Protein AF-A0A6P2LE65-F1 (afdb_monomer)

Mean predicted aligned error: 14.17 Å

Sequence (118 aa):
MSMKKIGLSVAIMAASCIGWAAPPGDGLVKSCLKAQSVSPSIAIQDINTHEVSQESDYADGFNASYVVKHEGADVGYAEGKSTQALIYAGKLYRLSAAIPVGNNGGIKPPAFNPALAE

Organism: Burkholderia lata (strain ATCC 17760 / DSM 23089 / LMG 22485 / NCIMB 9086 / R18194 / 383) (NCBI:txid482957)

Secondary structure (DSSP, 8-state):
---------------------PPPPHHHHHHHHS---SSTT----PPP-SS-EEEEEEETTEEEEEEEEETTEEEEEEE-SS-EEEEETTEEEEGGG---SS--TTPPPPPP-GGGG-

Radius of gyration: 25.5 Å; Cα contacts (8 Å, |Δi|>4): 114; chains: 1; bounding box: 57×54×73 Å

Structure (mmCIF, N/CA/C/O backbone):
data_AF-A0A6P2LE65-F1
#
_entry.id   AF-A0A6P2LE65-F1
#
loop_
_atom_site.group_PDB
_atom_site.id
_atom_site.type_symbol
_atom_site.label_atom_id
_atom_site.label_alt_id
_atom_site.label_comp_id
_atom_site.label_asym_id
_atom_site.label_entity_id
_atom_site.label_seq_id
_atom_site.pdbx_PDB_ins_code
_atom_site.Cartn_x
_atom_site.Cartn_y
_atom_site.Cartn_z
_atom_site.occupancy
_atom_site.B_iso_or_equiv
_atom_site.auth_seq_id
_atom_site.auth_comp_id
_atom_site.auth_asym_id
_atom_site.auth_atom_id
_atom_site.pdbx_PDB_model_num
ATOM 1 N N . MET A 1 1 ? -43.044 44.788 59.178 1.00 39.47 1 MET A N 1
ATOM 2 C CA . MET A 1 1 ? -41.641 45.185 58.927 1.00 39.47 1 MET A CA 1
ATOM 3 C C . MET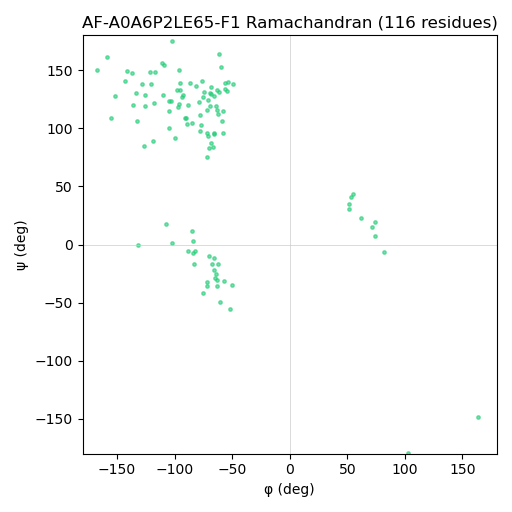 A 1 1 ? -41.121 44.310 57.795 1.00 39.47 1 MET A C 1
ATOM 5 O O . MET A 1 1 ? -41.197 43.096 57.901 1.00 39.47 1 MET A O 1
ATOM 9 N N . SER A 1 2 ? -40.790 44.924 56.659 1.00 35.47 2 SER A N 1
ATOM 10 C CA . SER A 1 2 ? -40.637 44.264 55.355 1.00 35.47 2 SER A CA 1
ATOM 11 C C . SER A 1 2 ? -39.292 43.534 55.240 1.00 35.47 2 SER A C 1
ATOM 13 O O . SER A 1 2 ? -38.246 44.162 55.398 1.00 35.47 2 SER A O 1
ATOM 15 N N . MET A 1 3 ? -39.300 42.223 54.971 1.00 34.38 3 MET A N 1
ATOM 16 C CA . MET A 1 3 ? -38.085 41.461 54.655 1.00 34.38 3 MET A CA 1
ATOM 17 C C . MET A 1 3 ? -37.681 41.737 53.203 1.00 34.38 3 MET A C 1
ATOM 19 O O . MET A 1 3 ? -38.367 41.364 52.251 1.00 34.38 3 MET A O 1
ATOM 23 N N . LYS A 1 4 ? -36.559 42.440 53.049 1.00 40.72 4 LYS A N 1
ATOM 24 C CA . LYS A 1 4 ? -35.956 42.829 51.773 1.00 40.72 4 LYS A CA 1
ATOM 25 C C . LYS A 1 4 ? -35.360 41.579 51.109 1.00 40.72 4 LYS A C 1
ATOM 27 O O . LYS A 1 4 ? -34.448 40.966 51.654 1.00 40.72 4 LYS A O 1
ATOM 32 N N . LYS A 1 5 ? -35.901 41.183 49.953 1.00 49.62 5 LYS A N 1
ATOM 33 C CA . LYS A 1 5 ? -35.394 40.078 49.122 1.00 49.62 5 LYS A CA 1
ATOM 34 C C . LYS A 1 5 ? -33.987 40.425 48.625 1.00 49.62 5 LYS A C 1
ATOM 36 O O . LYS A 1 5 ? -33.832 41.376 47.866 1.00 49.62 5 LYS A O 1
ATOM 41 N N . ILE A 1 6 ? -32.983 39.655 49.036 1.00 53.16 6 ILE A N 1
ATOM 42 C CA . ILE A 1 6 ? -31.634 39.705 48.462 1.00 53.16 6 ILE A CA 1
ATOM 43 C C . ILE A 1 6 ? -31.549 38.536 47.481 1.00 53.16 6 ILE A C 1
ATOM 45 O O . ILE A 1 6 ? -31.282 37.402 47.866 1.00 53.16 6 ILE A O 1
ATOM 49 N N . GLY A 1 7 ? -31.876 38.802 46.216 1.00 47.69 7 GLY A N 1
ATOM 50 C CA . GLY A 1 7 ? -31.603 37.877 45.121 1.00 47.69 7 GLY A CA 1
ATOM 51 C C . GLY A 1 7 ? -30.123 37.973 44.776 1.00 47.69 7 GLY A C 1
ATOM 52 O O . GLY A 1 7 ? -29.702 38.956 44.172 1.00 47.69 7 GLY A O 1
ATOM 53 N N . LEU A 1 8 ? -29.332 36.995 45.214 1.00 48.78 8 LEU A N 1
ATOM 54 C CA . LEU A 1 8 ? -27.914 36.916 44.887 1.00 48.78 8 LEU A CA 1
ATOM 55 C C . LEU A 1 8 ? -27.759 36.216 43.531 1.00 48.78 8 LEU A C 1
ATOM 57 O O . LEU A 1 8 ? -27.929 35.004 43.413 1.00 48.78 8 LEU A O 1
ATOM 61 N N . SER A 1 9 ? -27.472 37.010 42.506 1.00 53.00 9 SER A N 1
ATOM 62 C CA . SER A 1 9 ? -27.095 36.562 41.170 1.00 53.00 9 SER A CA 1
ATOM 63 C C . SER A 1 9 ? -25.769 35.803 41.215 1.00 53.00 9 SER A C 1
ATOM 65 O O . SER A 1 9 ? -24.741 36.384 41.553 1.00 53.00 9 SER A O 1
ATOM 67 N N . VAL A 1 10 ? -25.767 34.532 40.811 1.00 53.41 10 VAL A N 1
ATOM 68 C CA . VAL A 1 10 ? -24.543 33.804 40.450 1.00 53.41 10 VAL A CA 1
ATOM 69 C C . VAL A 1 10 ? -24.754 33.223 39.056 1.00 53.41 10 VAL A C 1
ATOM 71 O O . VAL A 1 10 ? -25.203 32.095 38.881 1.00 53.41 10 VAL A O 1
ATOM 74 N N . ALA A 1 11 ? -24.481 34.044 38.042 1.00 52.97 11 ALA A N 1
ATOM 75 C CA . ALA A 1 11 ? -24.320 33.575 36.675 1.00 52.97 11 ALA A CA 1
ATOM 76 C C . ALA A 1 11 ? -22.924 32.948 36.571 1.00 52.97 11 ALA A C 1
ATOM 78 O O . ALA A 1 11 ? -21.922 33.652 36.453 1.00 52.97 11 ALA A O 1
ATOM 79 N N . ILE A 1 12 ? -22.852 31.622 36.680 1.00 57.75 12 ILE A N 1
ATOM 80 C CA . ILE A 1 12 ? -21.628 30.865 36.416 1.00 57.75 12 ILE A CA 1
ATOM 81 C C . ILE A 1 12 ? -21.419 30.897 34.900 1.00 57.75 12 ILE A C 1
ATOM 83 O O . ILE A 1 12 ? -22.019 30.119 34.162 1.00 57.75 12 ILE A O 1
ATOM 87 N N . MET A 1 13 ? -20.596 31.832 34.422 1.00 52.56 13 MET A N 1
ATOM 88 C CA . MET A 1 13 ? -20.035 31.757 33.076 1.00 52.56 13 MET A CA 1
ATOM 89 C C . MET A 1 13 ? -19.111 30.538 33.025 1.00 52.56 13 MET A C 1
ATOM 91 O O . MET A 1 13 ? -17.949 30.604 33.421 1.00 52.56 13 MET A O 1
ATOM 95 N N . ALA A 1 14 ? -19.632 29.412 32.543 1.00 54.19 14 ALA A N 1
ATOM 96 C CA . ALA A 1 14 ? -18.810 28.317 32.059 1.00 54.19 14 ALA A CA 1
ATOM 97 C C . ALA A 1 14 ? -18.158 28.775 30.747 1.00 54.19 14 ALA A C 1
ATOM 99 O O . ALA A 1 14 ? -18.669 28.521 29.658 1.00 54.19 14 ALA A O 1
ATOM 100 N N . ALA A 1 15 ? -17.045 29.502 30.850 1.00 56.44 15 ALA A N 1
ATOM 101 C CA . ALA A 1 15 ? -16.137 29.688 29.732 1.00 56.44 15 ALA A CA 1
ATOM 102 C C . ALA A 1 15 ? -15.496 28.324 29.453 1.00 56.44 15 ALA A C 1
ATOM 104 O O . ALA A 1 15 ? -14.468 27.966 30.023 1.00 56.44 15 ALA A O 1
ATOM 105 N N . SER A 1 16 ? -16.161 27.512 28.635 1.00 52.16 16 SER A N 1
ATOM 106 C CA . SER A 1 16 ? -15.576 26.308 28.069 1.00 52.16 16 SER A CA 1
ATOM 107 C C . SER A 1 16 ? -14.343 26.731 27.281 1.00 52.16 16 SER A C 1
ATOM 109 O O . SER A 1 16 ? -14.462 27.339 26.216 1.00 52.16 16 SER A O 1
ATOM 111 N N . CYS A 1 17 ? -13.162 26.447 27.829 1.00 49.00 17 CYS A N 1
ATOM 112 C CA . CYS A 1 17 ? -11.900 26.544 27.122 1.00 49.00 17 CYS A CA 1
ATOM 113 C C . CYS A 1 17 ? -11.983 25.629 25.900 1.00 49.00 17 CYS A C 1
ATOM 115 O O . CYS A 1 17 ? -11.736 24.428 25.994 1.00 49.00 17 CYS A O 1
ATOM 117 N N . ILE A 1 18 ? -12.330 26.195 24.745 1.00 54.34 18 ILE A N 1
ATOM 118 C CA . ILE A 1 18 ? -12.034 25.585 23.453 1.00 54.34 18 ILE A CA 1
ATOM 119 C C . ILE A 1 18 ? -10.523 25.742 23.284 1.00 54.34 18 ILE A C 1
ATOM 121 O O . ILE A 1 18 ? -10.029 26.636 22.606 1.00 54.34 18 ILE A O 1
ATOM 125 N N . GLY A 1 19 ? -9.772 24.919 24.012 1.00 54.91 19 GLY A N 1
ATOM 126 C CA . GLY A 1 19 ? -8.365 24.717 23.746 1.00 54.91 19 GLY A CA 1
ATOM 127 C C . GLY A 1 19 ? -8.292 23.933 22.452 1.00 54.91 19 GLY A C 1
ATOM 128 O O . GLY A 1 19 ? -8.404 22.709 22.468 1.00 54.91 19 GLY A O 1
ATOM 129 N N . TRP A 1 20 ? -8.159 24.623 21.322 1.00 54.69 20 TRP A N 1
ATOM 130 C CA . TRP A 1 20 ? -7.677 23.948 20.129 1.00 54.69 20 TRP A CA 1
ATOM 131 C C . TRP A 1 20 ? -6.272 23.455 20.450 1.00 54.69 20 TRP A C 1
ATOM 133 O O . TRP A 1 20 ? -5.361 24.253 20.669 1.00 54.69 20 TRP A O 1
ATOM 143 N N . ALA A 1 21 ? -6.115 22.135 20.536 1.00 60.88 21 ALA A N 1
ATOM 144 C CA . ALA A 1 21 ? -4.797 21.537 20.524 1.00 60.88 21 ALA A CA 1
ATOM 145 C C . ALA A 1 21 ? -4.139 21.990 19.220 1.00 60.88 21 ALA A C 1
ATOM 147 O O . ALA A 1 21 ? -4.642 21.694 18.134 1.00 60.88 21 ALA A O 1
ATOM 148 N N . ALA A 1 22 ? -3.066 22.774 19.337 1.00 66.75 22 ALA A N 1
ATOM 149 C CA . ALA A 1 22 ? -2.263 23.115 18.180 1.00 66.75 22 ALA A CA 1
ATOM 150 C C . ALA A 1 22 ? -1.849 21.801 17.496 1.00 66.75 22 ALA A C 1
ATOM 152 O O . ALA A 1 22 ? -1.540 20.832 18.204 1.00 66.75 22 ALA A O 1
ATOM 153 N N . PRO A 1 23 ? -1.860 21.740 16.153 1.00 59.19 23 PRO A N 1
ATOM 154 C CA . PRO A 1 23 ? -1.310 20.596 15.450 1.00 59.19 23 PRO A CA 1
ATOM 155 C C . PRO A 1 23 ? 0.091 20.307 16.005 1.00 59.19 23 PRO A C 1
ATOM 157 O O . PRO A 1 23 ? 0.835 21.258 16.279 1.00 59.19 23 PRO A O 1
ATOM 160 N N . PRO A 1 24 ? 0.452 19.033 16.229 1.00 62.25 24 PRO A N 1
ATOM 161 C CA . PRO A 1 24 ? 1.798 18.704 16.668 1.00 62.25 24 PRO A CA 1
ATOM 162 C C . PRO A 1 24 ? 2.788 19.317 15.677 1.00 62.25 24 PRO A C 1
ATOM 164 O O . PRO A 1 24 ? 2.606 19.200 14.468 1.00 62.25 24 PRO A O 1
ATOM 167 N N . GLY A 1 25 ? 3.808 20.011 16.187 1.00 68.25 25 GLY A N 1
ATOM 168 C CA . GLY A 1 25 ? 4.802 20.639 15.320 1.00 68.25 25 GLY A CA 1
ATOM 169 C C . GLY A 1 25 ? 5.514 19.601 14.451 1.00 68.25 25 GLY A C 1
ATOM 170 O O . GLY A 1 25 ? 5.676 18.451 14.868 1.00 68.25 25 GLY A O 1
ATOM 171 N N . ASP A 1 26 ? 5.995 20.015 13.279 1.00 56.94 26 ASP A N 1
ATOM 172 C CA . ASP A 1 26 ? 6.656 19.137 12.303 1.00 56.94 26 ASP A CA 1
ATOM 173 C C . ASP A 1 26 ? 7.766 18.282 12.915 1.00 56.94 26 ASP A C 1
ATOM 175 O O . ASP A 1 26 ? 7.933 17.130 12.539 1.00 56.94 26 ASP A O 1
ATOM 179 N N . GLY A 1 27 ? 8.507 18.803 13.897 1.00 53.91 27 GLY A N 1
ATOM 180 C CA . GLY A 1 27 ? 9.539 18.042 14.605 1.00 53.91 27 GLY A CA 1
ATOM 181 C C . GLY A 1 27 ? 8.995 16.839 15.386 1.00 53.91 27 GLY A C 1
ATOM 182 O O . GLY A 1 27 ? 9.638 15.794 15.413 1.00 53.91 27 GLY A O 1
ATOM 183 N N . LEU A 1 28 ? 7.802 16.951 15.980 1.00 56.28 28 LEU A N 1
ATOM 184 C CA . LEU A 1 28 ? 7.132 15.844 16.671 1.00 56.28 28 LEU A CA 1
ATOM 185 C C . LEU A 1 28 ? 6.534 14.854 15.673 1.00 56.28 28 LEU A C 1
ATOM 187 O O . LEU A 1 28 ? 6.699 13.652 15.847 1.00 56.28 28 LEU A O 1
ATOM 191 N N . VAL A 1 29 ? 5.918 15.350 14.597 1.00 56.41 29 VAL A N 1
ATOM 192 C CA . VAL A 1 29 ? 5.403 14.505 13.509 1.00 56.41 29 VAL A CA 1
ATOM 193 C C . VAL A 1 29 ? 6.548 13.712 12.878 1.00 56.41 29 VAL A C 1
ATOM 195 O O . VAL A 1 29 ? 6.490 12.489 12.824 1.00 56.41 29 VAL A O 1
ATOM 198 N N . LYS A 1 30 ? 7.652 14.375 12.522 1.00 50.19 30 LYS A N 1
ATOM 199 C CA . LYS A 1 30 ? 8.868 13.742 11.997 1.00 50.19 30 LYS A CA 1
ATOM 200 C C . LYS A 1 30 ? 9.559 12.840 13.016 1.00 50.19 30 LYS A C 1
ATOM 202 O O . LYS A 1 30 ? 10.195 11.880 12.614 1.00 50.19 30 LYS A O 1
ATOM 207 N N . SER A 1 31 ? 9.438 13.101 14.319 1.00 50.09 31 SE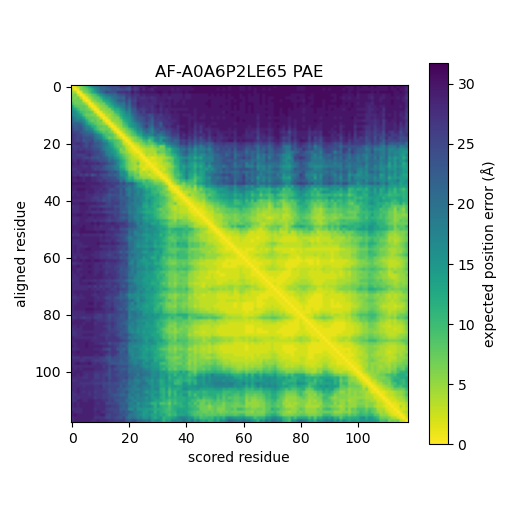R A N 1
ATOM 208 C CA . SER A 1 31 ? 9.939 12.196 15.364 1.00 50.09 31 SER A CA 1
ATOM 209 C C . SER A 1 31 ? 9.089 10.929 15.489 1.00 50.09 31 SER A C 1
ATOM 211 O O . SER A 1 31 ? 9.645 9.868 15.746 1.00 50.09 31 SER A O 1
ATOM 213 N N . CYS A 1 32 ? 7.770 11.016 15.303 1.00 57.59 32 CYS A N 1
ATOM 214 C CA . CYS A 1 32 ? 6.888 9.849 15.215 1.00 57.59 32 CYS A CA 1
ATOM 215 C C . CYS A 1 32 ? 7.071 9.085 13.894 1.00 57.59 32 CYS A C 1
ATOM 217 O O . CYS A 1 32 ? 6.928 7.867 13.871 1.00 57.59 32 CYS A O 1
ATOM 219 N N . LEU A 1 33 ? 7.398 9.795 12.809 1.00 54.41 33 LEU A N 1
ATOM 220 C CA . LEU A 1 33 ? 7.697 9.223 11.493 1.00 54.41 33 LEU A CA 1
ATOM 221 C C . LEU A 1 33 ? 9.146 8.736 11.356 1.00 54.41 33 LEU A C 1
ATOM 223 O O . LEU A 1 33 ? 9.424 7.948 10.458 1.00 54.41 33 LEU A O 1
ATOM 227 N N . LYS A 1 34 ? 10.067 9.164 12.237 1.00 55.84 34 LYS A N 1
ATOM 228 C CA . LYS A 1 34 ? 11.410 8.587 12.390 1.00 55.84 34 LYS A CA 1
ATOM 229 C C . LYS A 1 34 ? 11.223 7.178 12.929 1.00 55.84 34 LYS A C 1
ATOM 231 O O . LYS A 1 34 ? 11.222 6.936 14.133 1.00 55.84 34 LYS A O 1
ATOM 236 N N . ALA A 1 35 ? 10.975 6.279 11.992 1.00 59.03 35 ALA A N 1
ATOM 237 C CA . ALA A 1 35 ? 10.525 4.931 12.219 1.00 59.03 35 ALA A CA 1
ATOM 238 C 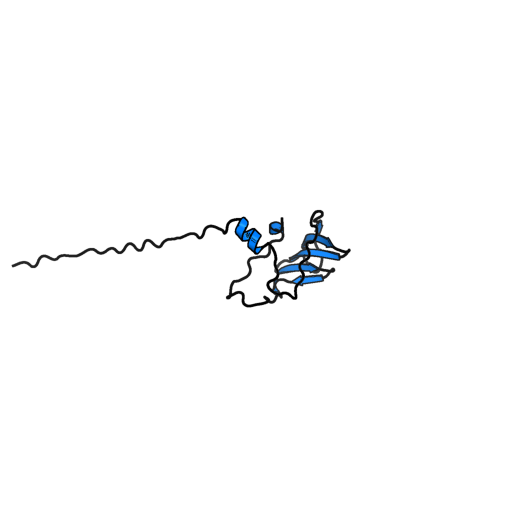C . ALA A 1 35 ? 11.619 4.151 12.952 1.00 59.03 35 ALA A C 1
ATOM 240 O O . ALA A 1 35 ? 12.550 3.615 12.361 1.00 59.03 35 ALA A O 1
ATOM 241 N N . GLN A 1 36 ? 11.520 4.102 14.274 1.00 57.84 36 GLN A N 1
ATOM 242 C CA . GLN A 1 36 ? 12.066 2.990 15.028 1.00 57.84 36 GLN A CA 1
ATOM 243 C C . GLN A 1 36 ? 10.910 2.035 15.264 1.00 57.84 36 GLN A C 1
ATOM 245 O O . GLN A 1 36 ? 9.876 2.415 15.816 1.00 57.84 36 GLN A O 1
ATOM 250 N N . SER A 1 37 ? 11.058 0.800 14.792 1.00 61.84 37 SER A N 1
ATOM 251 C CA . SER A 1 37 ? 10.066 -0.225 15.067 1.00 61.84 37 SER A CA 1
ATOM 252 C C . SER A 1 37 ? 9.980 -0.441 16.576 1.00 61.84 37 SER A C 1
ATOM 254 O O . SER A 1 37 ? 10.989 -0.664 17.242 1.00 61.84 37 SER A O 1
ATOM 256 N N . VAL A 1 38 ? 8.758 -0.446 17.107 1.00 63.72 38 VAL A N 1
ATOM 257 C CA . VAL A 1 38 ? 8.483 -0.843 18.497 1.00 63.72 38 VAL A CA 1
ATOM 258 C C . VAL A 1 38 ? 8.748 -2.332 18.743 1.00 63.72 38 VAL A C 1
ATOM 260 O O . VAL A 1 38 ? 8.875 -2.754 19.889 1.00 63.72 38 VAL A O 1
ATOM 263 N N . SER A 1 39 ? 8.838 -3.133 17.675 1.00 63.66 39 SER A N 1
ATOM 264 C CA . SER A 1 39 ? 9.220 -4.541 17.737 1.00 63.66 39 SER A CA 1
ATOM 265 C C . SER A 1 39 ? 10.668 -4.733 17.274 1.00 63.66 39 SER A C 1
ATOM 267 O O . SER A 1 39 ? 10.967 -4.425 16.115 1.00 63.66 39 SER A O 1
ATOM 269 N N . PRO A 1 40 ? 11.551 -5.329 18.096 1.00 65.38 40 PRO A N 1
ATOM 270 C CA . PRO A 1 40 ? 12.932 -5.618 17.703 1.00 65.38 40 PRO A CA 1
ATOM 271 C C . PRO A 1 40 ? 13.042 -6.656 16.572 1.00 65.38 40 PRO A C 1
ATOM 273 O O . PRO A 1 40 ? 14.115 -6.827 16.006 1.00 65.38 40 PRO A O 1
ATOM 276 N N . SER A 1 41 ? 11.951 -7.350 16.227 1.00 72.00 41 SER A N 1
ATOM 277 C CA . SER A 1 41 ? 11.907 -8.311 15.118 1.00 72.00 41 SER A CA 1
ATOM 278 C C . SER A 1 41 ? 11.654 -7.687 13.741 1.00 72.00 41 SER A C 1
ATOM 280 O O . SER A 1 41 ? 11.700 -8.406 12.745 1.00 72.00 41 SER A O 1
ATOM 282 N N . ILE A 1 42 ? 11.359 -6.387 13.662 1.00 65.88 42 ILE A N 1
ATOM 283 C CA . ILE A 1 42 ? 11.079 -5.703 12.393 1.00 65.88 42 ILE A CA 1
ATOM 284 C C . ILE A 1 42 ? 12.299 -4.865 12.019 1.00 65.88 42 ILE A C 1
ATOM 286 O O . ILE A 1 42 ? 12.639 -3.902 12.709 1.00 65.88 42 ILE A O 1
ATOM 290 N N . ALA A 1 43 ? 12.938 -5.227 10.909 1.00 72.69 43 ALA A N 1
ATOM 291 C CA . ALA A 1 43 ? 13.949 -4.399 10.268 1.00 72.69 43 ALA A CA 1
ATOM 292 C C . ALA A 1 43 ?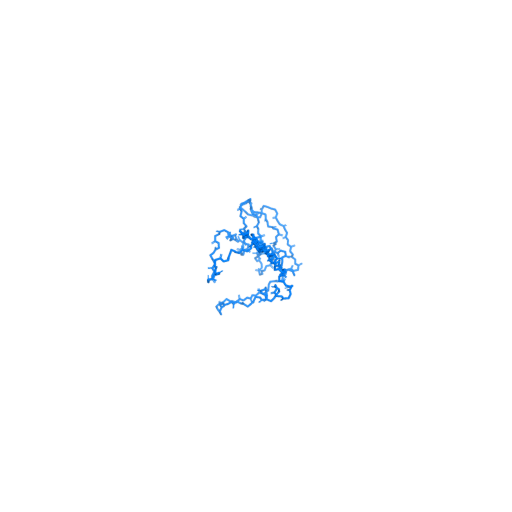 13.268 -3.325 9.410 1.00 72.69 43 ALA A C 1
ATOM 294 O O . ALA A 1 43 ? 12.306 -3.613 8.699 1.00 72.69 43 ALA A O 1
ATOM 295 N N . ILE A 1 44 ? 13.773 -2.094 9.484 1.00 73.31 44 ILE A N 1
ATOM 296 C CA . ILE A 1 44 ? 13.316 -0.973 8.661 1.00 73.31 44 ILE A CA 1
ATOM 297 C C . ILE A 1 44 ? 14.431 -0.652 7.676 1.00 73.31 44 ILE A C 1
ATOM 299 O O . ILE A 1 44 ? 15.586 -0.501 8.075 1.00 73.31 44 ILE A O 1
ATOM 303 N N . GLN A 1 45 ? 14.075 -0.580 6.400 1.00 73.81 45 GLN A N 1
ATOM 304 C CA . GLN A 1 45 ? 14.976 -0.204 5.325 1.00 73.81 45 GLN A CA 1
ATOM 305 C C . GLN A 1 45 ? 14.355 0.957 4.560 1.00 73.81 45 GLN A C 1
ATOM 307 O O . GLN A 1 45 ? 13.202 0.876 4.136 1.00 73.81 45 GLN A O 1
ATOM 312 N N . ASP A 1 46 ? 15.133 2.021 4.386 1.00 77.06 46 ASP A N 1
ATOM 313 C CA . ASP A 1 46 ? 14.716 3.163 3.586 1.00 77.06 46 ASP A CA 1
ATOM 314 C C . ASP A 1 46 ? 14.814 2.810 2.099 1.00 77.06 46 ASP A C 1
ATOM 316 O O . ASP A 1 46 ? 15.853 2.356 1.611 1.00 77.06 46 ASP A O 1
ATOM 320 N N . ILE A 1 47 ? 13.716 3.021 1.375 1.00 76.94 47 ILE A N 1
ATOM 321 C CA . ILE A 1 47 ? 13.662 2.854 -0.076 1.00 76.94 47 ILE A CA 1
ATOM 322 C C . ILE A 1 47 ? 13.893 4.222 -0.709 1.00 76.94 47 ILE A C 1
ATOM 324 O O . ILE A 1 47 ? 13.293 5.212 -0.300 1.00 76.94 47 ILE A O 1
ATOM 328 N N . ASN A 1 48 ? 14.767 4.282 -1.714 1.00 78.00 48 ASN A N 1
ATOM 329 C CA . ASN A 1 48 ? 14.997 5.510 -2.461 1.00 78.00 48 ASN A CA 1
ATOM 330 C C . ASN A 1 48 ? 13.774 5.836 -3.339 1.00 78.00 48 ASN A C 1
ATOM 332 O O . ASN A 1 48 ? 13.367 5.025 -4.168 1.00 78.00 48 ASN A O 1
ATOM 336 N N . THR A 1 49 ? 13.226 7.036 -3.163 1.00 75.81 49 THR A N 1
ATOM 337 C CA . THR A 1 49 ? 12.005 7.524 -3.813 1.00 75.81 49 THR A CA 1
ATOM 338 C C . THR A 1 49 ? 12.255 8.581 -4.896 1.00 75.81 49 THR A C 1
ATOM 340 O O . THR A 1 49 ? 11.333 9.288 -5.278 1.00 75.81 49 THR A O 1
ATOM 343 N N . HIS A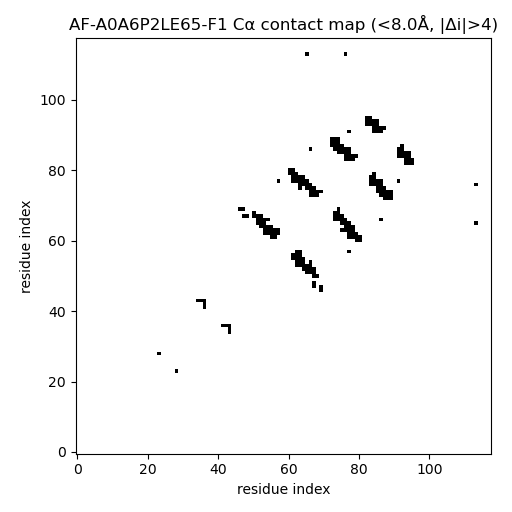 1 50 ? 13.480 8.721 -5.418 1.00 75.50 50 HIS A N 1
ATOM 344 C CA . HIS A 1 50 ? 13.803 9.768 -6.406 1.00 75.50 50 HIS A CA 1
ATOM 345 C C . HIS A 1 50 ? 13.049 9.614 -7.737 1.00 75.50 50 HIS A C 1
ATOM 347 O O . HIS A 1 50 ? 12.835 10.601 -8.436 1.00 75.50 50 HIS A O 1
ATOM 353 N N . GLU A 1 51 ? 12.632 8.396 -8.084 1.00 77.88 51 GLU A N 1
ATOM 354 C CA . GLU A 1 51 ? 11.842 8.110 -9.282 1.00 77.88 51 GLU A CA 1
ATOM 355 C C . GLU A 1 51 ? 10.495 7.512 -8.875 1.00 77.88 51 GLU A C 1
ATOM 357 O O . GLU A 1 51 ? 10.342 6.296 -8.741 1.00 77.88 51 GLU A O 1
ATOM 362 N N . VAL A 1 52 ? 9.517 8.392 -8.650 1.00 84.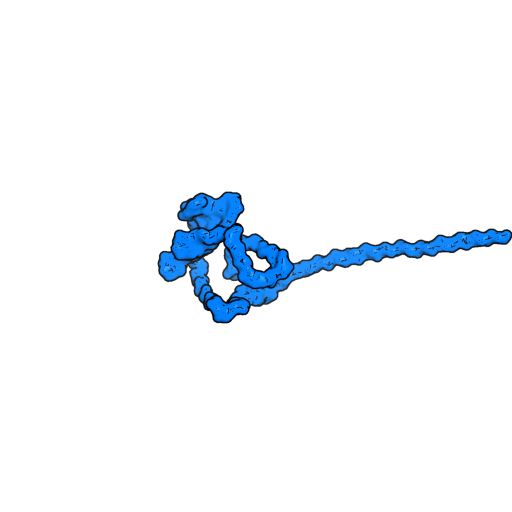62 52 VAL A N 1
ATOM 363 C CA . VAL A 1 52 ? 8.120 8.008 -8.424 1.00 84.62 52 VAL A CA 1
ATOM 364 C C . VAL A 1 52 ? 7.379 8.024 -9.752 1.00 84.62 52 VAL A C 1
ATOM 366 O O . VAL A 1 52 ? 7.384 9.020 -10.476 1.00 84.62 52 VAL A O 1
ATOM 369 N N . SER A 1 53 ? 6.700 6.926 -10.051 1.00 87.12 53 SER A N 1
ATOM 370 C CA . SER A 1 53 ? 5.812 6.795 -11.203 1.00 87.12 53 SER A CA 1
ATOM 371 C C . SER A 1 53 ? 4.352 6.696 -10.764 1.00 87.12 53 SER A C 1
ATOM 373 O O . SER A 1 53 ? 4.045 6.327 -9.627 1.00 87.12 53 SER A O 1
ATOM 375 N N . GLN A 1 54 ? 3.454 7.070 -11.674 1.00 91.38 54 GLN A N 1
ATOM 376 C CA . GLN A 1 54 ? 2.011 6.916 -11.523 1.00 91.38 54 GLN A CA 1
ATOM 377 C C . GLN A 1 54 ? 1.495 6.041 -12.660 1.00 91.38 54 GLN A C 1
ATOM 379 O O . GLN A 1 54 ? 1.902 6.215 -13.809 1.00 91.38 54 GLN A O 1
ATOM 384 N N . GLU A 1 55 ? 0.583 5.132 -12.343 1.00 91.38 55 GLU A N 1
ATOM 385 C CA . GLU A 1 55 ? 0.031 4.174 -13.291 1.00 91.38 55 GLU A CA 1
ATOM 386 C C . GLU A 1 55 ? -1.485 4.061 -13.119 1.00 91.38 55 GLU A C 1
ATOM 388 O O . GLU A 1 55 ? -2.001 3.712 -12.056 1.00 91.38 55 GLU A O 1
ATOM 393 N N . SER A 1 56 ? -2.223 4.380 -14.179 1.00 91.38 56 SER A N 1
ATOM 394 C CA . SER A 1 56 ? -3.663 4.131 -14.243 1.00 91.38 56 SER A CA 1
ATOM 395 C C . SER A 1 56 ? -3.933 2.652 -14.505 1.00 91.38 56 SER A C 1
ATOM 397 O O . SER A 1 56 ? -3.267 2.072 -15.355 1.00 91.38 56 SER A O 1
ATOM 399 N N . ASP A 1 57 ? -4.954 2.093 -13.857 1.00 90.50 57 ASP A N 1
ATOM 400 C CA . ASP A 1 57 ? -5.369 0.689 -14.003 1.00 90.50 57 ASP A CA 1
ATOM 401 C C . ASP A 1 57 ? -4.237 -0.325 -13.742 1.00 90.50 57 ASP A C 1
ATOM 403 O O . ASP A 1 57 ? -4.079 -1.304 -14.465 1.00 90.50 57 ASP A O 1
ATOM 407 N N . TYR A 1 58 ? -3.453 -0.084 -12.685 1.00 91.69 58 TYR A N 1
ATOM 408 C CA . TYR A 1 58 ? -2.319 -0.916 -12.269 1.00 91.69 58 TYR A CA 1
ATOM 409 C C . TYR A 1 58 ? -2.701 -2.400 -12.137 1.00 91.69 58 TYR A C 1
ATOM 411 O O . TYR A 1 58 ? -2.080 -3.273 -12.737 1.00 91.69 58 TYR A O 1
ATOM 419 N N . ALA A 1 59 ? -3.727 -2.693 -11.333 1.00 92.25 59 ALA A N 1
ATOM 420 C CA . ALA A 1 59 ? -4.286 -4.037 -11.182 1.00 92.25 59 ALA A CA 1
ATOM 421 C C . ALA A 1 59 ? -5.631 -3.992 -10.447 1.00 92.25 59 ALA A C 1
ATOM 423 O O . ALA A 1 59 ? -5.840 -3.148 -9.578 1.00 92.25 59 ALA A O 1
ATOM 424 N N . ASP A 1 60 ? -6.533 -4.931 -10.744 1.00 90.25 60 ASP A N 1
ATOM 425 C CA . ASP A 1 60 ? -7.804 -5.141 -10.028 1.00 90.25 60 ASP A CA 1
ATOM 426 C C . ASP A 1 60 ? -8.674 -3.874 -9.856 1.00 90.25 60 ASP A C 1
ATOM 428 O O . ASP A 1 60 ? -9.410 -3.731 -8.872 1.00 90.25 60 ASP A O 1
ATOM 432 N N . GLY A 1 61 ? -8.597 -2.938 -10.809 1.00 92.06 61 GLY A N 1
ATOM 433 C CA . GLY A 1 61 ? -9.309 -1.659 -10.764 1.00 92.06 61 GLY A CA 1
ATOM 434 C C . GLY A 1 61 ? -8.726 -0.638 -9.780 1.00 92.06 61 GLY A C 1
ATOM 435 O O . GLY A 1 61 ? -9.436 0.289 -9.375 1.00 92.06 61 GLY A O 1
ATOM 436 N N . PHE A 1 62 ? -7.468 -0.814 -9.374 1.00 94.19 62 PHE A N 1
ATOM 437 C CA . PHE A 1 62 ? -6.694 0.163 -8.621 1.00 94.19 62 PHE A CA 1
ATOM 438 C C . PHE A 1 62 ? -5.832 1.006 -9.561 1.00 94.19 62 PHE A C 1
ATOM 440 O O . PHE A 1 62 ? -5.198 0.485 -10.473 1.00 94.19 62 PHE A O 1
ATOM 447 N N . ASN A 1 63 ? -5.756 2.304 -9.285 1.00 94.25 63 ASN A N 1
ATOM 448 C CA . ASN A 1 63 ? -4.767 3.199 -9.876 1.00 94.25 63 ASN A CA 1
ATOM 449 C C . ASN A 1 63 ? -3.610 3.365 -8.895 1.00 94.25 63 ASN A C 1
ATOM 451 O O . ASN A 1 63 ? -3.845 3.632 -7.717 1.00 94.25 63 ASN A O 1
ATOM 455 N N . ALA A 1 64 ? -2.374 3.243 -9.356 1.00 92.50 64 ALA A N 1
ATOM 456 C CA . ALA A 1 64 ? -1.203 3.480 -8.534 1.00 92.50 64 ALA A CA 1
ATOM 457 C C . ALA A 1 64 ? -0.780 4.951 -8.640 1.00 92.50 64 ALA A C 1
ATOM 459 O O . ALA A 1 64 ? -0.289 5.398 -9.672 1.00 92.50 64 ALA A O 1
ATOM 460 N N . SER A 1 65 ? -0.989 5.725 -7.576 1.00 87.75 65 SER A N 1
ATOM 461 C CA . SER A 1 65 ? -0.596 7.142 -7.521 1.00 87.75 65 SER A CA 1
ATOM 462 C C . SER A 1 65 ? 0.833 7.349 -7.011 1.00 87.75 65 SER A C 1
ATOM 464 O O . SER A 1 65 ? 1.327 8.475 -7.013 1.00 87.75 65 SER A O 1
ATOM 466 N N . TYR A 1 66 ? 1.494 6.273 -6.577 1.00 87.81 66 TYR A N 1
ATOM 467 C CA . TYR A 1 66 ? 2.867 6.299 -6.093 1.00 87.81 66 TYR A CA 1
ATOM 468 C C . TYR A 1 66 ? 3.516 4.923 -6.264 1.00 87.81 66 TYR A C 1
ATOM 470 O O . TYR A 1 66 ? 3.171 3.992 -5.535 1.00 87.81 66 TYR A O 1
ATOM 478 N N . VAL A 1 67 ? 4.455 4.783 -7.201 1.00 90.25 67 VAL A N 1
ATOM 479 C CA . VAL A 1 67 ? 5.203 3.536 -7.433 1.00 90.25 67 VAL A CA 1
ATOM 480 C C . VAL A 1 67 ? 6.690 3.824 -7.562 1.00 90.25 67 VAL A C 1
ATOM 482 O O . VAL A 1 67 ? 7.096 4.674 -8.354 1.00 90.25 67 VAL A O 1
ATOM 485 N N . VAL A 1 68 ? 7.496 3.065 -6.823 1.00 90.06 68 VAL A N 1
ATOM 486 C CA . VAL A 1 68 ? 8.956 3.039 -6.918 1.00 90.06 68 VAL A CA 1
ATOM 487 C C . VAL A 1 68 ? 9.429 1.624 -7.237 1.00 90.06 68 VAL A C 1
ATOM 489 O O . VAL A 1 68 ? 8.825 0.634 -6.811 1.00 90.06 68 VAL A O 1
ATOM 492 N N . LYS A 1 69 ? 10.539 1.516 -7.971 1.00 89.31 69 LYS A N 1
ATOM 493 C CA . LYS A 1 69 ? 11.219 0.236 -8.191 1.00 89.31 69 LYS A CA 1
ATOM 494 C C . LYS A 1 69 ? 12.218 -0.013 -7.068 1.00 89.31 69 LYS A C 1
ATOM 496 O O . LYS A 1 69 ? 13.177 0.736 -6.905 1.00 89.31 69 LYS A O 1
ATOM 501 N N . HIS A 1 70 ? 12.035 -1.105 -6.338 1.00 87.19 70 HIS A N 1
ATOM 502 C CA . HIS A 1 70 ? 12.978 -1.574 -5.331 1.00 87.19 70 HIS A CA 1
ATOM 503 C C . HIS A 1 70 ? 13.353 -3.025 -5.627 1.00 87.19 70 HIS A C 1
ATOM 505 O O . HIS A 1 70 ? 12.483 -3.887 -5.702 1.00 87.19 70 HIS A O 1
ATOM 511 N N . GLU A 1 71 ? 14.641 -3.283 -5.873 1.00 86.88 71 GLU A N 1
ATOM 512 C CA . GLU A 1 71 ? 15.161 -4.615 -6.238 1.00 86.88 71 GLU A CA 1
ATOM 513 C C . GLU A 1 71 ? 14.404 -5.280 -7.411 1.00 86.88 71 GLU A C 1
ATOM 515 O O . GLU A 1 71 ? 14.205 -6.490 -7.460 1.00 86.88 71 GLU A O 1
ATOM 520 N N . GLY A 1 72 ? 13.957 -4.470 -8.379 1.00 86.88 72 GLY A N 1
ATOM 521 C CA . GLY A 1 72 ? 13.201 -4.930 -9.551 1.00 86.88 72 GLY A CA 1
ATOM 522 C C . GLY A 1 72 ? 11.703 -5.152 -9.309 1.00 86.88 72 GLY A C 1
ATOM 523 O O . GLY A 1 72 ? 10.961 -5.356 -10.271 1.00 86.88 72 GLY A O 1
ATOM 524 N N . ALA A 1 73 ? 11.238 -5.050 -8.065 1.00 90.12 73 ALA A N 1
ATOM 525 C CA . ALA A 1 73 ? 9.832 -5.133 -7.700 1.00 90.12 73 ALA A CA 1
ATOM 526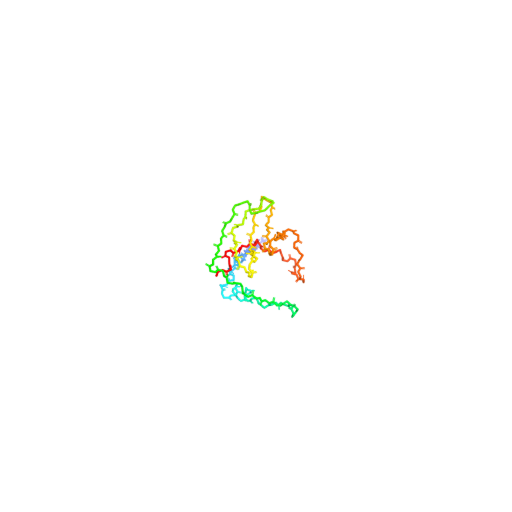 C C . ALA A 1 73 ? 9.186 -3.749 -7.572 1.00 90.12 73 ALA A C 1
ATOM 528 O O . ALA A 1 73 ? 9.835 -2.775 -7.187 1.00 90.12 73 ALA A O 1
ATOM 529 N N . ASP A 1 74 ? 7.884 -3.684 -7.849 1.00 91.38 74 ASP A N 1
ATOM 530 C CA . ASP A 1 74 ? 7.089 -2.505 -7.516 1.00 91.38 74 ASP A CA 1
ATOM 531 C C . ASP A 1 74 ? 6.827 -2.470 -6.017 1.00 91.38 74 ASP A C 1
ATOM 533 O O . ASP A 1 74 ? 6.383 -3.458 -5.412 1.00 91.38 74 ASP A O 1
ATOM 537 N N . VAL A 1 75 ? 7.081 -1.304 -5.439 1.00 90.56 75 VAL A N 1
ATOM 538 C CA . VAL A 1 75 ? 6.689 -0.945 -4.085 1.00 90.56 75 VAL A CA 1
ATOM 539 C C . VAL A 1 75 ? 5.966 0.386 -4.156 1.00 90.56 75 VAL A C 1
ATOM 541 O O . VAL A 1 75 ? 6.375 1.283 -4.890 1.00 90.56 75 VAL A O 1
ATOM 544 N N . GLY A 1 76 ? 4.875 0.532 -3.418 1.00 91.06 76 GLY A N 1
ATOM 545 C CA . GLY A 1 76 ? 4.121 1.768 -3.495 1.00 91.06 76 GLY A CA 1
ATOM 546 C C . GLY A 1 76 ? 2.722 1.682 -2.934 1.00 91.06 76 GLY A C 1
ATOM 547 O O . GLY A 1 76 ? 2.439 0.944 -1.989 1.00 91.06 76 GLY A O 1
ATOM 548 N N . TYR A 1 77 ? 1.844 2.468 -3.529 1.00 92.50 77 TYR A N 1
ATOM 549 C CA . TYR A 1 77 ? 0.500 2.701 -3.052 1.00 92.50 77 TYR A CA 1
ATOM 550 C C . TYR A 1 77 ? -0.477 2.828 -4.219 1.00 92.50 77 TYR A C 1
ATOM 552 O O . TYR A 1 77 ? -0.173 3.433 -5.250 1.00 92.50 77 TYR A O 1
ATOM 560 N N . ALA A 1 78 ? -1.666 2.261 -4.026 1.00 93.81 78 ALA A N 1
ATOM 561 C CA . ALA A 1 78 ? -2.726 2.252 -5.014 1.00 93.81 78 ALA A CA 1
ATOM 562 C C . ALA A 1 78 ? -4.101 2.549 -4.408 1.00 93.81 78 ALA A C 1
ATOM 564 O O . ALA A 1 78 ? -4.425 2.148 -3.286 1.00 93.81 78 ALA A O 1
ATOM 565 N N . GLU A 1 79 ? -4.945 3.200 -5.200 1.00 93.50 79 GLU A N 1
ATOM 566 C CA . GLU A 1 79 ? -6.299 3.611 -4.850 1.00 93.50 79 GLU A CA 1
ATOM 567 C C . GLU A 1 79 ? -7.316 2.930 -5.756 1.00 93.50 79 GLU A C 1
ATOM 569 O O . GLU A 1 79 ? -7.293 3.071 -6.979 1.00 93.50 79 GLU A O 1
ATOM 574 N N . GLY A 1 80 ? -8.235 2.194 -5.139 1.00 90.88 80 GLY A N 1
ATOM 575 C CA . GLY A 1 80 ? -9.432 1.678 -5.784 1.00 90.88 80 GLY A CA 1
ATOM 576 C C . GLY A 1 80 ? -10.651 2.515 -5.399 1.00 90.88 80 GLY A C 1
ATOM 577 O O . GLY A 1 80 ? -10.598 3.379 -4.526 1.00 90.88 80 GLY A O 1
ATOM 578 N N . LYS A 1 81 ? -11.806 2.212 -6.000 1.00 88.88 81 LYS A N 1
ATOM 579 C CA . LYS A 1 81 ? -13.055 2.975 -5.779 1.00 88.88 81 LYS A CA 1
ATOM 580 C C . LYS A 1 81 ? -13.505 3.058 -4.315 1.00 88.88 81 LYS A C 1
ATOM 582 O O . LYS A 1 81 ? -14.165 4.020 -3.939 1.00 88.88 81 LYS A O 1
ATOM 587 N N . SER A 1 82 ? -13.225 2.030 -3.514 1.00 86.31 82 SER A N 1
ATOM 588 C CA . SER A 1 82 ? -13.750 1.900 -2.146 1.00 86.31 82 SER A CA 1
ATOM 589 C C . SER A 1 82 ? -12.695 1.550 -1.098 1.00 86.31 82 SER A C 1
ATOM 591 O O . SER A 1 82 ? -13.038 1.351 0.065 1.00 86.31 82 SER A O 1
ATOM 593 N N . THR A 1 83 ? -11.434 1.384 -1.495 1.00 90.50 83 THR A N 1
ATOM 594 C CA . THR A 1 83 ? -10.352 0.999 -0.587 1.00 90.50 83 THR A CA 1
ATOM 595 C C . THR A 1 83 ? -9.001 1.385 -1.170 1.00 90.50 83 THR A C 1
ATOM 597 O O . THR A 1 83 ? -8.862 1.604 -2.372 1.00 90.50 83 THR A O 1
ATOM 600 N N . GLN A 1 84 ? -8.010 1.437 -0.296 1.00 91.88 84 GLN A N 1
ATOM 601 C CA . GLN A 1 84 ? -6.617 1.718 -0.605 1.00 91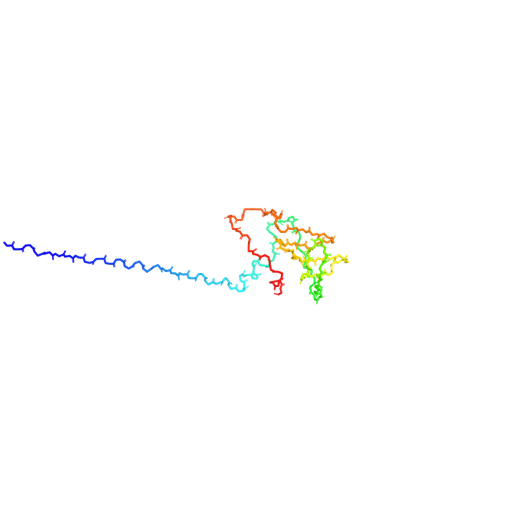.88 84 GLN A CA 1
ATOM 602 C C . GLN A 1 84 ? -5.800 0.435 -0.427 1.00 91.88 84 GLN A C 1
ATOM 604 O O . GLN A 1 84 ? -6.182 -0.452 0.349 1.00 91.88 84 GLN A O 1
ATOM 609 N N . ALA A 1 85 ? -4.673 0.325 -1.118 1.00 93.38 85 ALA A N 1
ATOM 610 C CA . ALA A 1 85 ? -3.777 -0.817 -1.018 1.00 93.38 85 ALA A CA 1
ATOM 611 C C . ALA A 1 85 ? -2.308 -0.389 -1.069 1.00 93.38 85 ALA A C 1
ATOM 613 O O . ALA A 1 85 ? -1.956 0.591 -1.719 1.00 93.38 85 ALA A O 1
ATOM 614 N N . LEU A 1 86 ? -1.451 -1.157 -0.398 1.00 93.00 86 LEU A N 1
ATOM 615 C CA . LEU A 1 86 ? -0.007 -1.095 -0.601 1.00 93.00 86 LEU A CA 1
ATOM 616 C C . LEU A 1 86 ? 0.378 -2.027 -1.747 1.00 93.00 86 LEU A C 1
ATOM 618 O O . LEU A 1 86 ? -0.133 -3.147 -1.833 1.00 93.00 86 LEU A O 1
ATOM 622 N N . ILE A 1 87 ? 1.292 -1.573 -2.594 1.00 93.44 87 ILE A N 1
ATOM 623 C CA . ILE A 1 87 ? 1.950 -2.393 -3.605 1.00 93.44 87 ILE A CA 1
ATOM 624 C C . ILE A 1 87 ? 3.246 -2.909 -2.988 1.00 93.44 87 ILE A C 1
ATOM 626 O O . ILE A 1 87 ? 4.045 -2.125 -2.476 1.00 93.44 87 ILE A O 1
ATOM 630 N N . TYR A 1 88 ? 3.456 -4.220 -3.027 1.00 91.25 88 TYR A N 1
ATOM 631 C CA . TYR A 1 88 ? 4.740 -4.818 -2.672 1.00 91.25 88 TYR A CA 1
ATOM 632 C C . TYR A 1 88 ? 4.939 -6.127 -3.429 1.00 91.25 88 TYR A C 1
ATOM 634 O O . TYR A 1 88 ? 4.072 -7.004 -3.391 1.00 91.25 88 TYR A O 1
ATOM 642 N N . ALA A 1 89 ? 6.077 -6.267 -4.113 1.00 86.94 89 ALA A N 1
ATOM 643 C CA . ALA A 1 89 ? 6.428 -7.476 -4.864 1.00 86.94 89 ALA A CA 1
ATOM 644 C C . ALA A 1 89 ? 5.333 -7.910 -5.865 1.00 86.94 89 ALA A C 1
ATOM 646 O O . ALA A 1 89 ? 5.012 -9.095 -5.978 1.00 86.94 89 ALA A O 1
ATOM 647 N N . GLY A 1 90 ? 4.728 -6.934 -6.556 1.00 82.00 90 GLY A N 1
ATOM 648 C CA . GLY A 1 90 ? 3.670 -7.160 -7.549 1.00 82.00 90 GLY A CA 1
ATOM 649 C C . GLY A 1 90 ? 2.320 -7.590 -6.963 1.00 82.00 90 GLY A C 1
ATOM 650 O O . GLY A 1 90 ? 1.472 -8.105 -7.688 1.00 82.00 90 GLY A O 1
ATOM 651 N N . LYS A 1 91 ? 2.110 -7.429 -5.650 1.00 91.12 91 LYS A N 1
ATOM 652 C CA . LYS A 1 91 ? 0.852 -7.758 -4.966 1.00 91.12 91 LYS A CA 1
ATOM 653 C C . LYS A 1 91 ? 0.212 -6.519 -4.355 1.00 91.12 91 LYS A C 1
ATOM 655 O O . LYS A 1 91 ? 0.911 -5.629 -3.876 1.00 91.12 91 LYS A O 1
ATOM 660 N N . LEU A 1 92 ? -1.121 -6.524 -4.306 1.00 93.50 92 LEU A N 1
ATOM 661 C CA . LEU A 1 92 ? -1.934 -5.511 -3.635 1.00 93.50 92 LEU A CA 1
ATOM 662 C C . LEU A 1 92 ? -2.346 -5.976 -2.231 1.00 93.50 92 LEU A C 1
ATOM 664 O O . LEU A 1 92 ? -3.097 -6.939 -2.067 1.00 93.50 92 LEU A O 1
ATOM 668 N N . TYR A 1 93 ? -1.910 -5.243 -1.211 1.00 92.88 93 TYR A N 1
ATOM 669 C CA . TYR A 1 93 ? -2.264 -5.459 0.190 1.00 92.88 93 TYR A CA 1
ATOM 670 C C . TYR A 1 93 ? -3.265 -4.398 0.639 1.00 92.88 93 TYR A C 1
ATOM 672 O O . TYR A 1 93 ? -2.900 -3.261 0.935 1.00 92.88 93 TYR A O 1
ATOM 680 N N . ARG A 1 94 ? -4.552 -4.755 0.676 1.00 91.88 94 ARG A N 1
ATOM 681 C CA . ARG A 1 94 ? -5.629 -3.810 1.010 1.00 91.88 94 ARG A CA 1
ATOM 682 C C . ARG A 1 94 ? -5.519 -3.327 2.455 1.00 91.88 94 ARG A C 1
ATOM 684 O O . ARG A 1 94 ? -5.540 -4.138 3.380 1.00 91.88 94 ARG A O 1
ATOM 691 N N . LEU A 1 95 ? -5.531 -2.010 2.653 1.00 87.62 95 LEU A N 1
ATOM 692 C CA . LEU A 1 95 ? -5.485 -1.398 3.985 1.00 87.62 95 LEU A CA 1
ATOM 693 C C . LEU A 1 95 ? -6.711 -1.759 4.829 1.00 87.62 95 LEU A C 1
ATOM 695 O O . LEU A 1 95 ? -6.606 -1.919 6.039 1.00 87.62 95 LEU A O 1
ATOM 699 N N . SER A 1 96 ? -7.865 -1.979 4.193 1.00 86.12 96 SER A N 1
ATOM 700 C CA . SER A 1 96 ? -9.079 -2.448 4.873 1.00 86.12 96 SER A CA 1
ATOM 701 C C . SER A 1 96 ? -8.939 -3.834 5.520 1.00 86.12 96 SER A C 1
ATOM 703 O O . SER A 1 96 ? -9.777 -4.201 6.335 1.00 86.12 96 SER A O 1
ATOM 705 N N . ALA A 1 97 ? -7.924 -4.614 5.137 1.00 87.69 97 ALA A N 1
ATOM 706 C CA . ALA A 1 97 ? -7.617 -5.920 5.717 1.00 87.69 97 ALA A CA 1
ATOM 707 C C . ALA A 1 97 ? -6.432 -5.872 6.700 1.00 87.69 97 ALA A C 1
ATOM 709 O O . ALA A 1 97 ? -6.041 -6.911 7.232 1.00 87.69 97 ALA A O 1
ATOM 710 N N . ALA A 1 98 ? -5.842 -4.695 6.932 1.00 83.56 98 ALA A N 1
ATOM 711 C CA . ALA A 1 98 ? -4.715 -4.548 7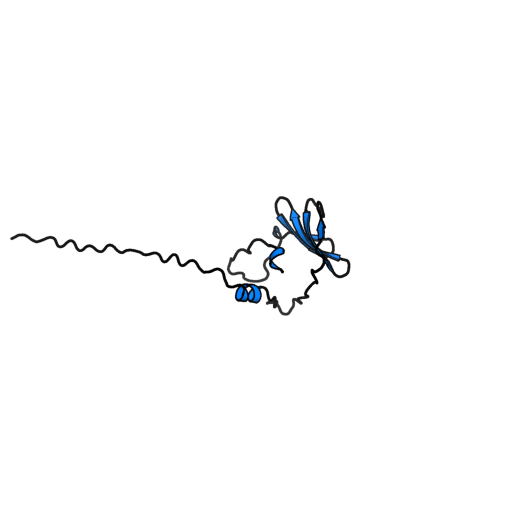.839 1.00 83.56 98 ALA A CA 1
ATOM 712 C C . ALA A 1 98 ? -5.147 -4.794 9.291 1.00 83.56 98 ALA A C 1
ATOM 714 O O . ALA A 1 98 ? -6.167 -4.280 9.754 1.00 83.56 98 ALA A O 1
ATOM 715 N N . ILE A 1 99 ? -4.335 -5.559 10.019 1.00 79.44 99 ILE A N 1
ATOM 716 C CA . ILE A 1 99 ? -4.526 -5.817 11.446 1.00 79.44 99 ILE A CA 1
ATOM 717 C C . ILE A 1 99 ? -3.487 -4.984 12.200 1.00 79.44 99 ILE A C 1
ATOM 719 O O . ILE A 1 99 ? -2.293 -5.123 11.921 1.00 79.44 99 ILE A O 1
ATOM 723 N N . PRO A 1 100 ? -3.897 -4.113 13.138 1.00 72.50 100 PRO A N 1
ATOM 724 C CA . PRO A 1 100 ? -2.949 -3.349 13.933 1.00 72.50 100 PRO A CA 1
ATOM 725 C C . PRO A 1 100 ? -2.095 -4.293 14.785 1.00 72.50 100 PRO A C 1
ATOM 727 O O . PRO A 1 100 ? -2.610 -5.192 15.452 1.00 72.50 100 PRO A O 1
ATOM 730 N N . VAL A 1 101 ? -0.782 -4.075 14.775 1.00 69.75 101 VAL A N 1
ATOM 731 C CA . VAL A 1 101 ? 0.158 -4.809 15.626 1.00 69.75 101 VAL A CA 1
ATOM 732 C C . VAL A 1 101 ? 0.310 -4.032 16.934 1.00 69.75 101 VAL A C 1
ATOM 734 O O . VAL A 1 101 ? 0.908 -2.962 16.951 1.00 69.75 101 VAL A O 1
ATOM 737 N N . GLY A 1 102 ? -0.242 -4.564 18.028 1.00 67.56 102 GLY A N 1
ATOM 738 C CA . GLY A 1 102 ? -0.178 -3.953 19.363 1.00 67.56 102 GLY A CA 1
ATOM 739 C C . GLY A 1 102 ? -1.466 -3.247 19.809 1.00 67.56 102 GLY A C 1
ATOM 740 O O . GLY A 1 102 ? -2.482 -3.244 19.115 1.00 67.56 102 GLY A O 1
ATOM 741 N N . ASN A 1 103 ? -1.439 -2.676 21.019 1.00 71.31 103 ASN A N 1
ATOM 742 C CA . ASN A 1 103 ? -2.569 -1.931 21.576 1.00 71.31 103 ASN A CA 1
ATOM 743 C C . ASN A 1 103 ? -2.483 -0.451 21.178 1.00 71.31 103 ASN A C 1
ATOM 745 O O . ASN A 1 103 ? -1.733 0.310 21.782 1.00 71.31 103 ASN A O 1
ATOM 749 N N . ASN A 1 104 ? -3.305 -0.037 20.213 1.00 66.88 104 ASN A N 1
ATOM 750 C CA . ASN A 1 104 ? -3.389 1.360 19.771 1.00 66.88 104 ASN A CA 1
ATOM 751 C C . ASN A 1 104 ? -4.335 2.222 20.632 1.00 66.88 104 ASN A C 1
ATOM 753 O O . ASN A 1 104 ? -4.713 3.313 20.217 1.00 66.88 104 ASN A O 1
ATOM 757 N N . GLY A 1 105 ? -4.797 1.736 21.791 1.00 70.12 105 GLY A N 1
ATOM 758 C CA . GLY A 1 105 ? -5.680 2.491 22.690 1.00 70.12 105 GLY A CA 1
ATOM 759 C C . GLY A 1 105 ? -7.034 2.867 22.073 1.00 70.12 105 GLY A C 1
ATOM 760 O O . GLY A 1 105 ? -7.646 3.844 22.490 1.00 70.12 105 GLY A O 1
ATOM 761 N N . GLY A 1 106 ? -7.482 2.136 21.045 1.00 70.50 106 GLY A N 1
ATOM 762 C CA . GLY A 1 106 ? -8.691 2.464 20.282 1.00 70.50 106 GLY A CA 1
ATOM 763 C C . GLY A 1 106 ? -8.536 3.648 19.319 1.00 70.50 106 GLY A C 1
ATOM 764 O O . GLY A 1 106 ? -9.522 4.067 18.714 1.00 70.50 106 GLY A O 1
ATOM 765 N N . ILE A 1 107 ? -7.323 4.180 19.142 1.00 68.94 107 ILE A N 1
ATOM 766 C CA . ILE A 1 107 ? -7.055 5.250 18.183 1.00 68.94 107 ILE A CA 1
ATOM 767 C C . ILE A 1 107 ? -7.191 4.679 16.773 1.00 68.94 107 ILE A C 1
ATOM 769 O O . ILE A 1 107 ? -6.471 3.760 16.373 1.00 68.94 107 ILE A O 1
ATOM 773 N N . LYS A 1 108 ? -8.135 5.235 16.011 1.00 68.62 108 LYS A N 1
ATOM 774 C CA . LYS A 1 108 ? -8.297 4.902 14.600 1.00 68.62 108 LYS A CA 1
ATOM 775 C C . LYS A 1 108 ? -7.099 5.458 13.820 1.00 68.62 108 LYS A C 1
ATOM 777 O O . LYS A 1 108 ? -6.808 6.646 13.973 1.00 68.62 108 LYS A O 1
ATOM 782 N N . PRO A 1 109 ? -6.433 4.653 12.972 1.00 66.50 109 PRO A N 1
ATOM 783 C CA . PRO A 1 109 ? -5.394 5.170 12.096 1.00 66.50 109 PRO A CA 1
ATOM 784 C C . PRO A 1 109 ? -5.946 6.308 11.225 1.00 66.50 109 PRO A C 1
ATOM 786 O O . PRO A 1 109 ? -7.085 6.201 10.746 1.00 66.50 109 PRO A O 1
ATOM 789 N N . PRO A 1 110 ? -5.180 7.393 11.016 1.00 69.56 110 PRO A N 1
ATOM 790 C CA . PRO A 1 110 ? -5.543 8.393 10.023 1.00 69.56 110 PRO A CA 1
ATOM 791 C C . PRO A 1 110 ? -5.587 7.753 8.629 1.00 69.56 110 PRO A C 1
ATOM 793 O O . PRO A 1 110 ? -5.058 6.660 8.411 1.00 69.56 110 PRO A O 1
ATOM 796 N N . ALA A 1 111 ? -6.223 8.438 7.677 1.00 73.81 111 ALA A N 1
ATOM 797 C CA . ALA A 1 111 ? -6.142 8.027 6.281 1.00 73.81 111 ALA A CA 1
ATOM 798 C C . ALA A 1 111 ? -4.668 7.972 5.853 1.00 73.81 111 ALA A C 1
ATOM 800 O O . ALA A 1 111 ? -3.898 8.886 6.158 1.00 73.81 111 ALA A O 1
ATOM 801 N N . PHE A 1 112 ? -4.279 6.894 5.174 1.00 75.31 112 PHE A N 1
ATOM 802 C CA . PHE A 1 112 ? -2.926 6.769 4.653 1.00 75.31 112 PHE A CA 1
ATOM 803 C C . PHE A 1 112 ? -2.734 7.788 3.523 1.00 75.31 112 PHE A C 1
ATOM 805 O O . PHE A 1 112 ? -3.570 7.873 2.624 1.00 75.31 112 PHE A O 1
ATOM 812 N N . ASN A 1 113 ? -1.656 8.570 3.591 1.00 74.06 113 ASN A N 1
ATOM 813 C CA . ASN A 1 113 ? -1.294 9.551 2.574 1.00 74.06 113 ASN A CA 1
ATOM 814 C C . ASN A 1 113 ? 0.201 9.399 2.239 1.00 74.06 113 ASN A C 1
ATOM 816 O O . ASN A 1 113 ? 1.034 9.809 3.052 1.00 74.06 113 ASN A O 1
ATOM 820 N N . PRO A 1 114 ? 0.554 8.831 1.071 1.00 68.94 114 PRO A N 1
ATOM 821 C CA . PRO A 1 114 ? 1.951 8.613 0.696 1.00 68.94 114 PRO A CA 1
ATOM 822 C C . PRO A 1 114 ? 2.733 9.920 0.492 1.00 68.94 114 PRO A C 1
ATOM 824 O O . PRO A 1 114 ? 3.947 9.919 0.651 1.00 68.94 114 PRO A O 1
ATOM 827 N N . ALA A 1 115 ? 2.063 11.048 0.222 1.00 68.25 115 ALA A N 1
ATOM 828 C CA . ALA A 1 115 ? 2.720 12.344 0.022 1.00 68.25 115 ALA A CA 1
ATOM 829 C C . ALA A 1 115 ? 3.331 12.938 1.307 1.00 68.25 115 ALA A C 1
ATOM 831 O O . ALA A 1 115 ? 4.046 13.930 1.247 1.00 68.25 115 ALA A O 1
ATOM 832 N N . LEU A 1 116 ? 3.049 12.358 2.480 1.00 65.81 116 LEU A N 1
ATOM 833 C CA . LEU A 1 116 ? 3.672 12.767 3.746 1.00 65.81 116 LEU A CA 1
ATOM 834 C C . LEU A 1 116 ? 5.060 12.147 3.971 1.00 65.81 116 LEU A C 1
ATOM 836 O O . LEU A 1 116 ? 5.691 12.450 4.980 1.00 65.81 116 LEU A O 1
ATOM 840 N N . ALA A 1 117 ? 5.506 11.249 3.088 1.00 55.81 117 ALA A N 1
ATOM 841 C CA . ALA A 1 117 ? 6.796 10.571 3.199 1.00 55.81 117 ALA A CA 1
ATOM 842 C C . ALA A 1 117 ? 7.983 11.382 2.628 1.00 55.81 117 ALA A C 1
ATOM 844 O O . ALA A 1 117 ? 9.100 10.866 2.627 1.00 55.81 117 ALA A O 1
ATOM 845 N N . GLU A 1 118 ? 7.750 12.615 2.154 1.00 49.06 118 GLU A N 1
ATOM 846 C CA . GLU A 1 118 ? 8.779 13.545 1.642 1.00 49.06 118 GLU A CA 1
ATOM 847 C C . GLU A 1 118 ? 9.461 14.398 2.732 1.00 49.06 118 GLU A C 1
ATOM 849 O O . GLU A 1 118 ? 8.793 14.845 3.700 1.00 49.06 118 GLU A O 1
#

Solvent-accessible surface area (backbone atoms only — not comparable to full-atom values): 7984 Å² total; per-residue (Å²): 136,86,84,80,84,80,83,80,86,79,84,80,78,78,76,74,78,81,71,74,75,72,76,75,52,68,71,56,51,50,54,71,64,55,74,69,62,93,47,93,87,54,86,84,78,91,75,80,66,91,61,68,44,69,39,79,66,64,53,98,68,16,29,25,78,36,34,27,74,54,97,88,26,46,33,39,34,30,44,37,96,89,50,43,25,38,34,47,76,81,38,79,48,47,56,89,74,62,74,80,88,71,88,62,85,86,61,75,80,73,83,90,59,78,83,72,79,116

pLDDT: mean 72.9, std 16.37, range [34.38, 94.25]

Foldseek 3Di:
DDDDDDPDDDPPPPPPPPPPPDDPDPVVVVVVVVDDDPDPPDDDDDDDQPDWDWAQCLDPQWTFPTWDQDPNATFGKTDHPPFIFTGDRNDTHTPVPDDDDDCPVPDDDDPDDPVVVD